Protein AF-E9I5Z8-F1 (afdb_monomer_lite)

Structure (mmCIF, N/CA/C/O backbone):
data_AF-E9I5Z8-F1
#
_entry.id   AF-E9I5Z8-F1
#
loop_
_atom_site.group_PDB
_atom_site.id
_atom_site.type_symbol
_atom_site.label_atom_id
_atom_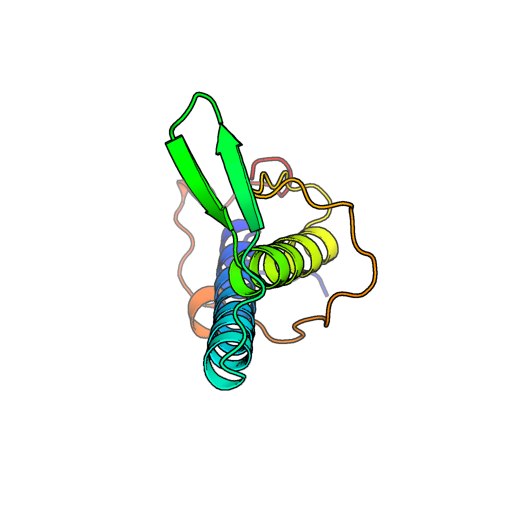site.label_alt_id
_atom_site.label_comp_id
_atom_site.label_asym_id
_atom_site.label_entity_id
_atom_site.label_seq_id
_atom_site.pdbx_PDB_ins_code
_atom_site.Cartn_x
_atom_site.Cartn_y
_atom_site.Cartn_z
_atom_site.occupancy
_atom_site.B_iso_or_equiv
_atom_site.auth_seq_id
_atom_site.auth_comp_id
_atom_site.auth_asym_id
_atom_site.auth_atom_id
_atom_site.pdbx_PDB_model_num
ATOM 1 N N . MET A 1 1 ? -20.855 10.350 7.566 1.00 33.84 1 MET A N 1
ATOM 2 C CA . MET A 1 1 ? -21.061 9.519 8.771 1.00 33.84 1 MET A CA 1
ATOM 3 C C . MET A 1 1 ? -19.701 8.972 9.151 1.00 33.84 1 MET A C 1
ATOM 5 O O . MET A 1 1 ? -19.078 8.352 8.299 1.00 33.84 1 MET A O 1
ATOM 9 N N . ALA A 1 2 ? -19.191 9.302 10.339 1.00 43.12 2 ALA A N 1
ATOM 10 C CA . ALA A 1 2 ? -17.913 8.766 10.796 1.00 43.12 2 ALA A CA 1
ATOM 11 C C . ALA A 1 2 ? -18.024 7.236 10.863 1.00 43.12 2 ALA A C 1
ATOM 13 O O . ALA A 1 2 ? -18.977 6.714 11.441 1.00 43.12 2 ALA A O 1
ATOM 14 N N . SER A 1 3 ? -17.107 6.531 10.204 1.00 56.66 3 SER A N 1
ATOM 15 C CA . SER A 1 3 ? -17.029 5.074 10.275 1.00 56.66 3 SER A CA 1
ATOM 16 C C . SER A 1 3 ? -16.873 4.655 11.738 1.00 56.66 3 SER A C 1
ATOM 18 O O . SER A 1 3 ? -15.954 5.117 12.409 1.00 56.66 3 SER A O 1
ATOM 20 N N . THR A 1 4 ? -17.733 3.756 12.207 1.00 75.31 4 THR A N 1
ATOM 21 C CA . THR A 1 4 ? -17.735 3.229 13.580 1.00 75.31 4 THR A CA 1
ATOM 22 C C . THR A 1 4 ? -16.522 2.356 13.909 1.00 75.31 4 THR A C 1
ATOM 24 O O . THR A 1 4 ? -16.277 2.088 15.080 1.00 75.31 4 THR A O 1
ATOM 27 N N . SER A 1 5 ? -15.763 1.905 12.904 1.00 89.44 5 SER A N 1
ATOM 28 C CA . SER A 1 5 ? -14.573 1.073 13.111 1.00 89.44 5 SER A CA 1
ATOM 29 C C . SER A 1 5 ? -13.355 1.904 13.554 1.00 89.44 5 SER A C 1
ATOM 31 O O . SER A 1 5 ? -13.160 2.998 13.005 1.00 89.44 5 SER A O 1
ATOM 33 N N . PRO A 1 6 ? -12.512 1.390 14.478 1.00 95.12 6 PRO A N 1
ATOM 34 C CA . PRO A 1 6 ? -11.250 2.011 14.902 1.00 95.12 6 PRO A CA 1
ATOM 35 C C . PRO A 1 6 ? -10.347 2.430 13.737 1.00 95.12 6 PRO A C 1
ATOM 37 O O . PRO A 1 6 ? -10.361 1.784 12.686 1.00 95.12 6 PRO A O 1
ATOM 40 N N . VAL A 1 7 ? -9.544 3.486 13.930 1.00 95.62 7 VAL A N 1
ATOM 41 C CA . VAL A 1 7 ? -8.629 4.037 12.904 1.00 95.62 7 VAL A CA 1
ATOM 42 C C . VAL A 1 7 ? -7.752 2.936 12.318 1.00 95.62 7 VAL A C 1
ATOM 44 O O . VAL A 1 7 ? -7.723 2.779 11.100 1.00 95.62 7 VAL A O 1
ATOM 47 N N . PHE A 1 8 ? -7.150 2.113 13.180 1.00 96.12 8 PHE A N 1
ATOM 48 C CA . PHE A 1 8 ? -6.293 1.000 12.784 1.00 96.12 8 PHE A CA 1
ATOM 49 C C . PHE A 1 8 ? -6.963 0.052 11.775 1.00 96.12 8 PHE A C 1
ATOM 51 O O . PHE A 1 8 ? -6.402 -0.235 10.721 1.00 96.12 8 PHE A O 1
ATOM 58 N N . LEU A 1 9 ? -8.202 -0.388 12.032 1.00 96.88 9 LEU A N 1
ATOM 59 C CA . LEU A 1 9 ? -8.915 -1.276 11.104 1.00 96.88 9 LEU A CA 1
ATOM 60 C C . LEU A 1 9 ? -9.261 -0.585 9.786 1.00 96.88 9 LEU A C 1
ATOM 62 O O . LEU A 1 9 ? -9.181 -1.210 8.729 1.00 96.88 9 LEU A O 1
ATOM 66 N N . ARG A 1 10 ? -9.628 0.702 9.825 1.00 96.00 10 ARG A N 1
ATOM 67 C CA . ARG A 1 10 ? -9.873 1.468 8.595 1.00 96.00 10 ARG A CA 1
ATOM 68 C C . ARG A 1 10 ? -8.600 1.587 7.768 1.00 96.00 10 ARG A C 1
ATOM 70 O O . ARG A 1 10 ? -8.674 1.429 6.551 1.00 96.00 10 ARG A O 1
ATOM 77 N N . LEU A 1 11 ? -7.463 1.866 8.405 1.00 96.38 11 LEU A N 1
ATOM 78 C CA . LEU A 1 11 ? -6.171 1.965 7.738 1.00 96.38 11 LEU A CA 1
ATOM 79 C C . LEU A 1 11 ? -5.803 0.630 7.093 1.00 96.38 11 LEU A C 1
ATOM 81 O O . LEU A 1 11 ? -5.570 0.598 5.890 1.00 96.38 11 LEU A O 1
ATOM 85 N N . MET A 1 12 ? -5.869 -0.474 7.843 1.00 97.06 12 MET A N 1
ATOM 86 C CA . MET A 1 12 ? -5.578 -1.814 7.321 1.00 97.06 12 MET A CA 1
ATOM 87 C C . MET A 1 12 ? -6.490 -2.194 6.148 1.00 97.06 12 MET A C 1
ATOM 89 O O . MET A 1 12 ? -6.016 -2.691 5.128 1.00 97.06 12 MET A O 1
ATOM 93 N N . ALA A 1 13 ? -7.790 -1.911 6.249 1.00 97.31 13 ALA A N 1
ATOM 94 C CA . ALA A 1 13 ? -8.744 -2.204 5.182 1.00 97.31 13 ALA A CA 1
ATOM 95 C C . ALA A 1 13 ? -8.481 -1.388 3.903 1.00 97.31 13 ALA A C 1
ATOM 97 O O . ALA A 1 13 ? -8.662 -1.890 2.792 1.00 97.31 13 ALA A O 1
ATOM 98 N N . ASN A 1 14 ? -8.042 -0.132 4.041 1.00 96.94 14 ASN A N 1
ATOM 99 C CA . ASN A 1 14 ? -7.618 0.676 2.898 1.00 96.94 14 ASN A CA 1
ATOM 100 C C . ASN A 1 14 ? -6.265 0.211 2.352 1.00 96.94 14 ASN A C 1
ATOM 102 O O . ASN A 1 14 ? -6.114 0.132 1.138 1.00 96.94 14 ASN A O 1
ATOM 106 N N . ALA A 1 15 ? -5.310 -0.137 3.215 1.00 97.25 15 ALA A N 1
ATOM 107 C CA . ALA A 1 15 ? -3.997 -0.623 2.812 1.00 97.25 15 ALA A CA 1
ATOM 108 C C . ALA A 1 15 ? -4.106 -1.891 1.955 1.00 97.25 15 ALA A C 1
ATOM 110 O O . ALA A 1 15 ? -3.453 -1.968 0.921 1.00 97.25 15 ALA A O 1
ATOM 111 N N . VAL A 1 16 ? -4.990 -2.835 2.305 1.00 98.12 16 VAL A N 1
ATOM 112 C CA . VAL A 1 16 ? -5.248 -4.026 1.474 1.00 98.12 16 VAL A CA 1
ATOM 113 C C . VAL A 1 16 ? -5.818 -3.652 0.103 1.00 98.12 16 VAL A C 1
ATOM 115 O O . VAL A 1 16 ? -5.309 -4.111 -0.921 1.00 98.12 16 VAL A O 1
ATOM 118 N N . ALA A 1 17 ? -6.833 -2.783 0.051 1.00 97.25 17 ALA A N 1
ATOM 119 C CA . ALA A 1 17 ? -7.419 -2.344 -1.218 1.00 97.25 17 ALA A CA 1
ATOM 120 C C . ALA A 1 17 ? -6.389 -1.630 -2.117 1.00 97.25 17 ALA A C 1
ATOM 122 O O . ALA A 1 17 ? -6.290 -1.910 -3.313 1.00 97.25 17 ALA A O 1
ATOM 123 N N . VAL A 1 18 ? -5.581 -0.747 -1.530 1.00 97.19 18 VAL A N 1
ATOM 124 C CA . VAL A 1 18 ? -4.539 0.009 -2.232 1.00 97.19 18 VAL A CA 1
ATOM 125 C C . VAL A 1 18 ? -3.388 -0.900 -2.674 1.00 97.19 18 VAL A C 1
ATOM 127 O O . VAL A 1 18 ? -2.929 -0.778 -3.807 1.00 97.19 18 VAL A O 1
ATOM 130 N N . ALA A 1 19 ? -2.973 -1.868 -1.852 1.00 97.75 19 ALA A N 1
ATOM 131 C CA . ALA A 1 19 ? -1.950 -2.849 -2.213 1.00 97.75 19 ALA A CA 1
ATOM 132 C C . ALA A 1 19 ? -2.385 -3.732 -3.394 1.00 97.75 19 ALA A C 1
ATOM 134 O O . ALA A 1 19 ? -1.588 -4.004 -4.293 1.00 97.75 19 ALA A O 1
ATOM 135 N N . ASN A 1 20 ? -3.660 -4.128 -3.453 1.00 97.44 20 ASN A N 1
ATOM 136 C CA . ASN A 1 20 ? -4.201 -4.858 -4.602 1.00 97.44 20 ASN A CA 1
ATOM 137 C C . ASN A 1 20 ? -4.114 -4.032 -5.896 1.00 97.44 20 ASN A C 1
ATOM 139 O O . ASN A 1 20 ? -3.742 -4.566 -6.947 1.00 97.44 20 ASN A O 1
ATOM 143 N N . HIS A 1 21 ? -4.409 -2.731 -5.818 1.00 96.56 21 HIS A N 1
ATOM 144 C CA . HIS A 1 21 ? -4.289 -1.821 -6.956 1.00 96.56 21 HIS A CA 1
ATOM 145 C C . HIS A 1 21 ? -2.822 -1.595 -7.360 1.00 96.56 21 HIS A C 1
ATOM 147 O O . HIS A 1 21 ? -2.493 -1.701 -8.540 1.00 96.56 21 HIS A O 1
ATOM 153 N N . ALA A 1 22 ? -1.914 -1.405 -6.399 1.00 96.62 22 ALA A N 1
ATOM 154 C CA . ALA A 1 22 ? -0.473 -1.361 -6.658 1.00 96.62 22 ALA A CA 1
ATOM 155 C C . ALA A 1 22 ? 0.023 -2.655 -7.335 1.00 96.62 22 ALA A C 1
ATOM 157 O O . ALA A 1 22 ? 0.797 -2.611 -8.287 1.00 96.62 22 ALA A O 1
ATOM 158 N N . GLY A 1 23 ? -0.505 -3.817 -6.939 1.00 97.62 23 GLY A N 1
ATOM 159 C CA . GLY A 1 23 ? -0.237 -5.087 -7.612 1.00 97.62 23 GLY A CA 1
ATOM 160 C C . GLY A 1 23 ? -0.694 -5.119 -9.076 1.00 97.62 23 GLY A C 1
ATOM 161 O O . GLY A 1 23 ? -0.026 -5.734 -9.909 1.00 97.62 23 GLY A O 1
ATOM 162 N N . ASN A 1 24 ? -1.806 -4.457 -9.421 1.00 96.69 24 ASN A N 1
ATOM 163 C CA . ASN A 1 24 ? -2.234 -4.311 -10.818 1.00 96.69 24 ASN A CA 1
ATOM 164 C C . ASN A 1 24 ? -1.252 -3.449 -11.613 1.00 96.69 24 ASN A C 1
ATOM 166 O O . ASN A 1 24 ? -0.897 -3.831 -12.724 1.00 96.69 24 ASN A O 1
ATOM 170 N N . ILE A 1 25 ? -0.773 -2.349 -11.028 1.00 95.81 25 ILE A N 1
ATOM 171 C CA . ILE A 1 25 ? 0.245 -1.479 -11.634 1.00 95.81 25 ILE A CA 1
ATOM 172 C C . ILE A 1 25 ? 1.523 -2.272 -11.925 1.00 95.81 25 ILE A C 1
ATOM 174 O O . ILE A 1 25 ? 2.037 -2.221 -13.040 1.00 95.81 25 ILE A O 1
ATOM 178 N N . ILE A 1 26 ? 2.005 -3.064 -10.963 1.00 97.19 26 ILE A N 1
ATOM 179 C CA . ILE A 1 26 ? 3.203 -3.899 -11.144 1.00 97.19 26 ILE A CA 1
ATOM 180 C C . ILE A 1 26 ? 3.008 -4.885 -12.308 1.00 97.19 26 ILE A C 1
ATOM 182 O O . ILE A 1 26 ? 3.877 -5.017 -13.171 1.00 97.19 26 ILE A O 1
ATOM 186 N N . ARG A 1 27 ? 1.848 -5.555 -12.377 1.00 97.94 27 ARG A N 1
ATOM 187 C CA . ARG A 1 27 ? 1.516 -6.471 -13.485 1.00 97.94 27 ARG A CA 1
ATOM 188 C C . ARG A 1 27 ? 1.423 -5.752 -14.831 1.00 97.94 27 ARG A C 1
ATOM 190 O O . ARG A 1 27 ? 1.874 -6.302 -15.833 1.00 97.94 27 ARG A O 1
ATOM 197 N N . GLU A 1 28 ? 0.857 -4.548 -14.857 1.00 95.94 28 GLU A N 1
ATOM 198 C CA . GLU A 1 28 ? 0.768 -3.710 -16.053 1.00 95.94 28 GLU A CA 1
ATOM 199 C C . GLU A 1 28 ? 2.169 -3.379 -16.581 1.00 95.94 28 GLU A C 1
ATOM 201 O O . GLU A 1 28 ? 2.449 -3.656 -17.746 1.00 95.94 28 GLU A O 1
ATOM 206 N N . VAL A 1 29 ? 3.063 -2.868 -15.725 1.00 95.69 29 VAL A N 1
ATOM 207 C CA . VAL A 1 29 ? 4.459 -2.563 -16.090 1.00 95.69 29 VAL A CA 1
ATOM 208 C C . VAL A 1 2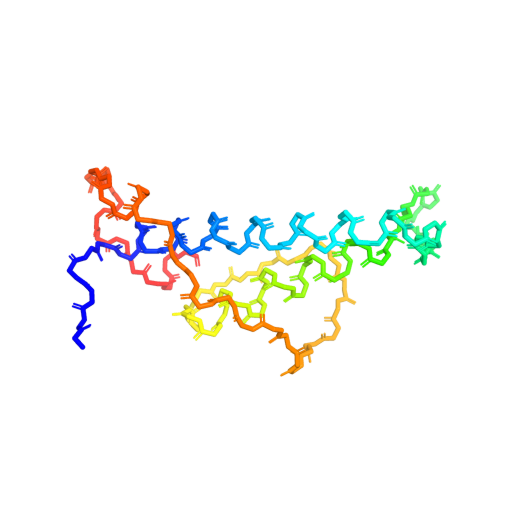9 ? 5.160 -3.811 -16.624 1.00 95.69 29 VAL A C 1
ATOM 210 O O . VAL A 1 29 ? 5.698 -3.785 -17.729 1.00 95.69 29 VAL A O 1
ATOM 213 N N . MET A 1 30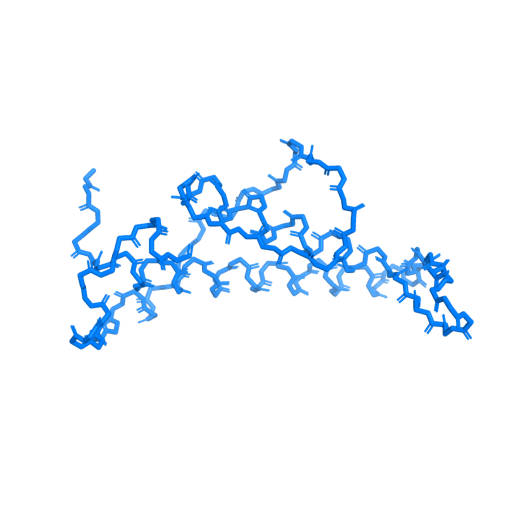 ? 5.068 -4.937 -15.908 1.00 96.06 30 MET A N 1
ATOM 214 C CA . MET A 1 30 ? 5.663 -6.201 -16.353 1.00 96.06 30 MET A CA 1
ATOM 215 C C . MET A 1 30 ? 5.142 -6.635 -17.734 1.00 96.06 30 MET A C 1
ATOM 217 O O . MET A 1 30 ? 5.911 -7.093 -18.575 1.00 96.06 30 MET A O 1
ATOM 221 N N . SER A 1 31 ? 3.841 -6.469 -17.998 1.00 96.88 31 SER A N 1
ATOM 222 C CA . SER A 1 31 ? 3.223 -6.865 -19.271 1.00 96.88 31 SER A CA 1
ATOM 223 C C . SER A 1 31 ? 3.644 -6.006 -20.470 1.00 96.88 31 SER A C 1
ATOM 225 O O . SER A 1 31 ? 3.603 -6.493 -21.600 1.00 96.88 31 SER A O 1
ATOM 227 N N . LYS A 1 32 ? 4.076 -4.755 -20.244 1.00 95.19 32 LYS A N 1
ATOM 228 C CA . LYS A 1 32 ? 4.603 -3.873 -21.301 1.00 95.19 32 LYS A CA 1
ATOM 229 C C . LYS A 1 32 ? 5.974 -4.326 -21.808 1.00 95.19 32 LYS A C 1
ATOM 231 O O . LYS A 1 32 ? 6.330 -4.008 -22.939 1.00 95.19 32 LYS A O 1
ATOM 236 N N . GLY A 1 33 ? 6.740 -5.045 -20.984 1.00 91.69 33 GLY A N 1
ATOM 237 C CA . GLY A 1 33 ? 8.081 -5.545 -21.302 1.00 91.69 33 GLY A CA 1
ATOM 238 C C . GLY A 1 33 ? 9.208 -4.511 -21.177 1.00 91.69 33 GLY A C 1
ATOM 239 O O . GLY A 1 33 ? 10.363 -4.906 -21.049 1.00 91.69 33 GLY A O 1
ATOM 240 N N . ASP A 1 34 ? 8.888 -3.215 -21.158 1.00 93.56 34 ASP A N 1
ATOM 241 C CA . ASP A 1 34 ? 9.810 -2.149 -20.761 1.00 93.56 34 ASP A CA 1
ATOM 242 C C . ASP A 1 34 ? 9.598 -1.820 -19.278 1.00 93.56 34 ASP A C 1
ATOM 244 O O . ASP A 1 34 ? 8.539 -1.332 -18.885 1.00 93.56 34 ASP A O 1
ATOM 248 N N . LEU A 1 35 ? 10.598 -2.136 -18.453 1.00 93.62 35 LEU A N 1
ATOM 249 C CA . LEU A 1 35 ? 10.539 -1.952 -17.002 1.00 93.62 35 LEU A CA 1
ATOM 250 C C . LEU A 1 35 ? 10.949 -0.541 -16.563 1.00 93.62 35 LEU A C 1
ATOM 252 O O . LEU A 1 35 ? 10.856 -0.238 -15.373 1.00 93.62 35 LEU A O 1
ATOM 256 N N . GLY A 1 36 ? 11.436 0.309 -17.477 1.00 93.25 36 GLY A N 1
ATOM 257 C CA . GLY A 1 36 ? 11.862 1.671 -17.144 1.00 93.25 36 GLY A CA 1
ATOM 258 C C . GLY A 1 36 ? 12.902 1.714 -16.017 1.00 93.25 36 GLY A C 1
ATOM 259 O O . GLY A 1 36 ? 12.745 2.492 -15.068 1.00 93.25 36 GLY A O 1
ATOM 260 N N . ILE A 1 37 ? 13.908 0.831 -16.093 1.00 92.25 37 ILE A N 1
ATOM 261 C CA . ILE A 1 37 ? 14.948 0.664 -15.068 1.00 92.25 37 ILE A CA 1
ATOM 262 C C . ILE A 1 37 ? 15.792 1.939 -14.960 1.00 92.25 37 ILE A C 1
ATOM 264 O O . ILE A 1 37 ? 16.256 2.486 -15.961 1.00 92.25 37 ILE A O 1
ATOM 268 N N . VAL A 1 38 ? 16.018 2.379 -13.728 1.00 90.38 38 VAL A N 1
ATOM 269 C CA . VAL A 1 38 ? 16.904 3.467 -13.329 1.00 90.38 38 VAL A CA 1
ATOM 270 C C . VAL A 1 38 ? 17.928 2.884 -12.364 1.00 90.38 38 VAL A C 1
ATOM 272 O O . VAL A 1 38 ? 17.578 2.404 -11.291 1.00 90.38 38 VAL A O 1
ATOM 275 N N . GLU A 1 39 ? 19.199 2.921 -12.743 1.00 87.06 39 GLU A N 1
ATOM 276 C CA . GLU A 1 39 ? 20.293 2.456 -11.889 1.00 87.06 39 GLU A CA 1
ATOM 277 C C . GLU A 1 39 ? 20.604 3.517 -10.825 1.00 87.06 39 GLU A C 1
ATOM 279 O O . GLU A 1 39 ? 21.177 4.568 -11.141 1.00 87.06 39 GLU A O 1
ATOM 284 N N . LYS A 1 40 ? 20.248 3.261 -9.560 1.00 81.75 40 LYS A N 1
ATOM 285 C CA . LYS A 1 40 ? 20.731 4.071 -8.436 1.00 81.75 40 LYS A CA 1
ATOM 286 C C . LYS A 1 40 ? 22.094 3.513 -8.036 1.00 81.75 40 LYS A C 1
ATOM 288 O O . LYS A 1 40 ? 22.238 2.336 -7.718 1.00 81.75 40 LYS A O 1
ATOM 293 N N . VAL A 1 41 ? 23.125 4.354 -8.077 1.00 70.31 41 VAL A N 1
ATOM 294 C CA . VAL A 1 41 ? 24.459 3.970 -7.603 1.00 70.31 41 VAL A CA 1
ATOM 295 C C . VAL A 1 41 ? 24.661 4.562 -6.221 1.00 70.31 41 VAL A C 1
ATOM 297 O O . VAL A 1 41 ? 25.010 5.735 -6.080 1.00 70.31 41 VAL A O 1
ATOM 300 N N . THR A 1 42 ? 24.490 3.730 -5.200 1.00 63.84 42 THR A N 1
ATOM 301 C CA . THR A 1 42 ? 24.738 4.114 -3.808 1.00 63.84 42 THR A CA 1
ATOM 302 C C . THR A 1 42 ? 25.940 3.322 -3.307 1.00 63.84 42 THR A C 1
ATOM 304 O O . THR A 1 42 ? 25.887 2.104 -3.173 1.00 63.84 42 THR A O 1
ATOM 307 N N . LEU A 1 43 ? 27.073 4.002 -3.094 1.00 69.75 43 LEU A N 1
ATOM 308 C CA . LEU A 1 43 ? 28.317 3.409 -2.565 1.00 69.75 43 LEU A CA 1
ATOM 309 C C . LEU A 1 43 ? 28.825 2.159 -3.322 1.00 69.75 43 LEU A C 1
ATOM 311 O O . LEU A 1 43 ? 29.435 1.274 -2.728 1.00 69.75 43 LEU A O 1
ATOM 315 N N . GLY A 1 44 ? 28.607 2.091 -4.640 1.00 64.56 44 GLY A N 1
ATOM 316 C CA . GLY A 1 44 ? 29.087 0.984 -5.478 1.00 64.56 44 GLY A CA 1
ATOM 317 C C . GLY A 1 44 ? 28.233 -0.287 -5.423 1.00 64.56 44 GLY A C 1
ATOM 318 O O . GLY A 1 44 ? 28.664 -1.319 -5.934 1.00 64.56 44 GLY A O 1
ATOM 319 N N . VAL A 1 45 ? 27.040 -0.220 -4.827 1.00 75.50 45 VAL A N 1
ATOM 320 C CA . VAL A 1 45 ? 26.021 -1.272 -4.903 1.00 75.50 45 VAL A CA 1
ATOM 321 C C . VAL A 1 45 ? 25.084 -0.956 -6.068 1.00 75.50 45 VAL A C 1
ATOM 323 O O . VAL A 1 45 ? 24.652 0.187 -6.215 1.00 75.50 45 VAL A O 1
ATOM 326 N N . ASN A 1 46 ? 24.790 -1.963 -6.894 1.00 77.12 46 ASN A N 1
ATOM 327 C CA . ASN A 1 46 ? 23.730 -1.862 -7.894 1.00 77.12 46 ASN A CA 1
ATOM 328 C C . ASN A 1 46 ? 22.383 -1.894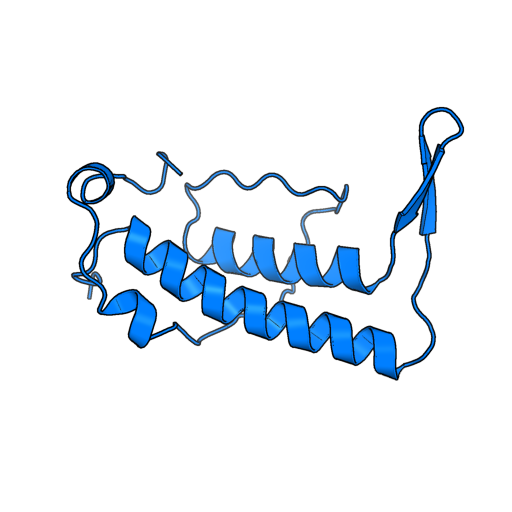 -7.169 1.00 77.12 46 ASN A C 1
ATOM 330 O O . ASN A 1 46 ? 22.019 -2.933 -6.614 1.00 77.12 46 ASN A O 1
ATOM 334 N N . ASP A 1 47 ? 21.676 -0.769 -7.185 1.00 82.25 47 ASP A N 1
ATOM 335 C CA . ASP A 1 47 ? 20.341 -0.601 -6.615 1.00 82.25 47 ASP A CA 1
ATOM 336 C C . ASP A 1 47 ? 19.362 -0.191 -7.736 1.00 82.25 47 ASP A C 1
ATOM 338 O O . ASP A 1 47 ? 19.033 0.989 -7.892 1.00 82.25 47 ASP A O 1
ATOM 342 N N . PRO A 1 48 ? 18.985 -1.122 -8.634 1.00 87.69 48 PRO A N 1
ATOM 343 C CA . PRO A 1 48 ? 18.115 -0.796 -9.753 1.00 87.69 48 PRO A CA 1
ATOM 344 C C . PRO A 1 48 ? 16.682 -0.559 -9.267 1.00 87.69 48 PRO A C 1
ATOM 346 O O . PRO A 1 48 ? 16.084 -1.409 -8.616 1.00 87.69 48 PRO A O 1
ATOM 349 N N . GLN A 1 49 ? 16.110 0.567 -9.677 1.00 93.25 49 GLN A N 1
ATOM 350 C CA . GLN A 1 49 ? 14.709 0.924 -9.470 1.00 93.25 49 GLN A CA 1
ATOM 351 C C . GLN A 1 49 ? 13.941 0.793 -10.790 1.00 93.25 49 GLN A C 1
ATOM 353 O O . GLN A 1 49 ? 14.420 1.226 -11.836 1.00 93.25 49 GLN A O 1
ATOM 358 N N . THR A 1 50 ? 12.715 0.278 -10.774 1.00 94.69 50 THR A N 1
ATOM 359 C CA . THR A 1 50 ? 11.857 0.142 -11.964 1.00 94.69 50 THR A CA 1
ATOM 360 C C . THR A 1 50 ? 10.707 1.155 -11.988 1.00 94.69 50 THR A C 1
ATOM 362 O O . THR A 1 50 ? 10.409 1.835 -11.005 1.00 94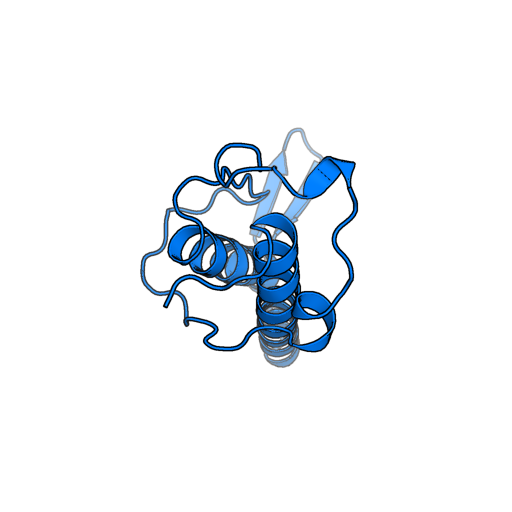.69 50 THR A O 1
ATOM 365 N N . GLU A 1 51 ? 10.008 1.260 -13.124 1.00 94.75 51 GLU A N 1
ATOM 366 C CA . GLU A 1 51 ? 8.734 1.989 -13.208 1.00 94.75 51 GLU A CA 1
ATOM 367 C C . GLU A 1 51 ? 7.701 1.432 -12.217 1.00 94.75 51 GLU A C 1
ATOM 369 O O . GLU A 1 51 ? 6.907 2.198 -11.665 1.00 94.75 51 GLU A O 1
ATOM 374 N N . ALA A 1 52 ? 7.723 0.119 -11.969 1.00 95.56 52 ALA A N 1
ATOM 375 C CA . ALA A 1 52 ? 6.789 -0.527 -11.061 1.00 95.56 52 ALA A CA 1
ATOM 376 C C . ALA A 1 52 ? 6.971 -0.021 -9.624 1.00 95.56 52 ALA A C 1
ATOM 378 O O . ALA A 1 52 ? 5.972 0.314 -8.992 1.00 95.56 52 ALA A O 1
ATOM 379 N N . ASP A 1 53 ? 8.214 0.122 -9.154 1.00 95.44 53 ASP A N 1
ATOM 380 C CA . ASP A 1 53 ? 8.526 0.604 -7.801 1.00 95.44 53 ASP A CA 1
ATOM 381 C C . ASP A 1 53 ? 8.006 2.033 -7.599 1.00 95.44 53 ASP A C 1
ATOM 383 O O . ASP A 1 53 ? 7.216 2.308 -6.690 1.00 95.44 53 ASP A O 1
ATOM 387 N N . ARG A 1 54 ? 8.334 2.930 -8.541 1.00 94.06 54 ARG A N 1
ATOM 388 C CA . ARG A 1 54 ? 7.902 4.335 -8.497 1.00 94.06 54 ARG A CA 1
ATOM 389 C C . ARG A 1 54 ? 6.379 4.475 -8.513 1.00 94.06 54 ARG A C 1
ATOM 391 O O . ARG A 1 54 ? 5.807 5.161 -7.664 1.00 94.06 54 ARG A O 1
ATOM 398 N N . ARG A 1 55 ? 5.703 3.814 -9.462 1.00 93.69 55 ARG A N 1
ATOM 399 C CA . ARG A 1 55 ? 4.241 3.923 -9.616 1.00 93.69 55 ARG A CA 1
ATOM 400 C C . ARG A 1 55 ? 3.486 3.239 -8.475 1.00 93.69 55 ARG A C 1
ATOM 402 O O . ARG A 1 55 ? 2.452 3.751 -8.045 1.00 93.69 55 ARG A O 1
ATOM 409 N N . ALA A 1 56 ? 3.977 2.105 -7.970 1.00 95.44 56 ALA A N 1
ATOM 410 C CA . ALA A 1 56 ? 3.375 1.424 -6.827 1.00 95.44 56 ALA A CA 1
ATOM 411 C C . ALA A 1 56 ? 3.479 2.287 -5.563 1.00 95.44 56 ALA A C 1
ATOM 413 O O . ALA A 1 56 ? 2.469 2.488 -4.885 1.00 95.44 56 ALA A O 1
ATOM 414 N N . GLN A 1 57 ? 4.651 2.870 -5.291 1.00 95.44 57 GLN A N 1
ATOM 415 C CA . GLN A 1 57 ? 4.823 3.776 -4.158 1.00 95.44 57 GLN A CA 1
ATOM 416 C C . GLN A 1 57 ? 3.928 5.020 -4.277 1.00 95.44 57 GLN A C 1
ATOM 418 O O . GLN A 1 57 ? 3.251 5.371 -3.309 1.00 95.44 57 GLN A O 1
ATOM 423 N N . GLN A 1 58 ? 3.851 5.654 -5.454 1.00 93.94 58 GLN A N 1
ATOM 424 C CA . GLN A 1 58 ? 2.932 6.776 -5.697 1.00 93.94 58 GLN A CA 1
ATOM 425 C C . GLN A 1 58 ? 1.475 6.395 -5.437 1.00 93.94 58 GLN A C 1
ATOM 427 O O . GLN A 1 58 ? 0.754 7.139 -4.770 1.00 93.94 58 GLN A O 1
ATOM 432 N N . CYS A 1 59 ? 1.048 5.224 -5.919 1.00 94.38 59 CYS A N 1
ATOM 433 C CA . CYS A 1 59 ? -0.291 4.699 -5.672 1.00 94.38 59 CYS A CA 1
ATOM 434 C C . CYS A 1 59 ? -0.582 4.570 -4.173 1.00 94.38 59 CYS A C 1
ATOM 436 O O . CYS A 1 59 ? -1.613 5.063 -3.703 1.00 94.38 59 CYS A O 1
ATOM 438 N N . ILE A 1 60 ? 0.342 3.949 -3.436 1.00 95.44 60 ILE A N 1
ATOM 439 C CA . ILE A 1 60 ? 0.210 3.678 -2.004 1.00 95.44 60 ILE A CA 1
ATOM 440 C C . ILE A 1 60 ? 0.157 4.978 -1.205 1.00 95.44 60 ILE A C 1
ATOM 442 O O . ILE A 1 60 ? -0.832 5.240 -0.518 1.00 95.44 60 ILE A O 1
ATOM 446 N N . ILE A 1 61 ? 1.184 5.818 -1.338 1.00 94.31 61 ILE A N 1
ATOM 447 C CA . ILE A 1 61 ? 1.306 7.062 -0.573 1.00 94.31 61 ILE A CA 1
ATOM 448 C C . ILE A 1 61 ? 0.166 8.021 -0.923 1.00 94.31 61 ILE A C 1
ATOM 450 O O . ILE A 1 61 ? -0.473 8.567 -0.025 1.00 94.31 61 ILE A O 1
ATOM 454 N N . GLY A 1 62 ? -0.139 8.200 -2.212 1.00 92.88 62 GLY A N 1
ATOM 455 C CA . GLY A 1 62 ? -1.170 9.135 -2.661 1.00 92.88 62 GLY A CA 1
ATOM 456 C C . GLY A 1 62 ? -2.567 8.772 -2.157 1.00 92.88 62 GLY A C 1
ATOM 457 O O . GLY A 1 62 ? -3.322 9.648 -1.728 1.00 92.88 62 GLY A O 1
ATOM 458 N N . ASN A 1 63 ? -2.913 7.481 -2.155 1.00 94.12 63 ASN A N 1
ATOM 459 C CA . ASN A 1 63 ? -4.207 7.031 -1.646 1.00 94.12 63 ASN A CA 1
ATOM 460 C C . ASN A 1 63 ? -4.298 7.095 -0.122 1.00 94.12 63 ASN A C 1
ATOM 462 O O . ASN A 1 63 ? -5.318 7.551 0.403 1.00 94.12 63 ASN A O 1
ATOM 466 N N . LEU A 1 64 ? -3.257 6.654 0.586 1.00 94.56 64 LEU A N 1
ATOM 467 C CA . LEU A 1 64 ? -3.270 6.640 2.044 1.00 94.56 64 LEU A CA 1
ATOM 468 C C . LEU A 1 64 ? -3.227 8.058 2.621 1.00 94.56 64 LEU A C 1
ATOM 470 O O . LEU A 1 64 ? -4.099 8.371 3.423 1.00 94.56 64 LEU A O 1
ATOM 474 N N . ASN A 1 65 ? -2.358 8.952 2.137 1.00 92.25 65 ASN A N 1
ATOM 475 C CA . ASN A 1 65 ? -2.314 10.347 2.606 1.00 92.25 65 ASN A CA 1
ATOM 476 C C . ASN A 1 65 ? -3.624 11.102 2.353 1.00 92.25 65 ASN A C 1
ATOM 478 O O . ASN A 1 65 ? -4.008 11.971 3.129 1.00 92.25 65 ASN A O 1
ATOM 482 N N . LYS A 1 66 ? -4.350 10.790 1.272 1.00 91.75 66 LYS A N 1
ATOM 483 C CA . LYS A 1 66 ? -5.638 11.445 1.013 1.00 91.75 66 LYS A CA 1
ATOM 484 C C . LYS A 1 66 ? -6.727 11.019 2.000 1.00 91.75 66 LYS A C 1
ATOM 486 O O . LYS A 1 66 ? -7.644 11.796 2.264 1.00 91.75 66 LYS A O 1
ATOM 491 N N . LYS A 1 67 ? -6.661 9.781 2.495 1.00 92.44 67 LYS A N 1
ATOM 492 C CA . LYS A 1 67 ? -7.641 9.214 3.435 1.00 92.44 67 LYS A CA 1
ATOM 493 C C . LYS A 1 67 ? -7.241 9.408 4.898 1.00 92.44 67 LYS A C 1
ATOM 495 O O . LYS A 1 67 ? -8.134 9.510 5.732 1.00 92.44 67 LYS A O 1
ATOM 500 N N . PHE A 1 68 ? -5.940 9.467 5.160 1.00 94.38 68 PHE A N 1
ATOM 501 C CA . PHE A 1 68 ? -5.309 9.603 6.468 1.00 94.38 68 PHE A CA 1
ATOM 502 C C . PHE A 1 68 ? -4.236 10.711 6.403 1.00 94.38 68 PHE A C 1
ATOM 504 O O . PHE A 1 68 ? -3.041 10.413 6.383 1.00 94.38 68 PHE A O 1
ATOM 511 N N . PRO A 1 69 ? -4.642 11.989 6.274 1.00 94.25 69 PRO A N 1
ATOM 512 C CA . PRO A 1 69 ? -3.725 13.119 6.097 1.00 94.25 69 PRO A CA 1
ATOM 513 C C . PRO A 1 69 ? -2.789 13.412 7.278 1.00 94.25 69 PRO A C 1
ATOM 515 O O . PRO A 1 69 ? -1.871 14.215 7.117 1.00 94.25 69 PRO A O 1
ATOM 518 N N . LEU A 1 70 ? -3.034 12.836 8.454 1.00 95.75 70 LEU A N 1
ATOM 519 C CA . LEU A 1 70 ? -2.243 13.053 9.667 1.00 95.75 70 LEU A CA 1
ATOM 520 C C . LEU A 1 70 ? -1.200 11.950 9.911 1.00 95.75 70 LEU A C 1
ATOM 522 O O . LEU A 1 70 ? -0.320 12.129 10.751 1.00 95.75 70 LEU A O 1
ATOM 526 N N . MET A 1 71 ? -1.282 10.848 9.162 1.00 93.56 71 MET A N 1
ATOM 527 C CA . MET A 1 71 ? -0.336 9.733 9.217 1.00 93.56 71 MET A CA 1
ATOM 528 C C . MET A 1 71 ? 0.985 10.107 8.533 1.00 93.56 71 MET A C 1
ATOM 530 O O . MET A 1 71 ? 1.002 10.820 7.524 1.00 93.56 71 MET A O 1
ATOM 534 N N . SER A 1 72 ? 2.101 9.580 9.038 1.00 91.88 72 SER A N 1
ATOM 535 C CA . SER A 1 72 ? 3.417 9.766 8.414 1.00 91.88 72 SER A CA 1
ATOM 536 C C . SER A 1 72 ? 3.830 8.540 7.601 1.00 91.88 72 SER A C 1
ATOM 538 O O . SER A 1 72 ? 4.058 7.471 8.152 1.00 91.88 72 SER A O 1
ATOM 540 N N . ILE A 1 73 ? 3.992 8.693 6.282 1.00 92.19 73 ILE A N 1
ATOM 541 C CA . ILE A 1 73 ? 4.445 7.604 5.402 1.00 92.19 73 ILE A CA 1
ATOM 542 C C . ILE A 1 73 ? 5.859 7.878 4.898 1.00 92.19 73 ILE A C 1
ATOM 544 O O . ILE A 1 73 ? 6.124 8.928 4.313 1.00 92.19 73 ILE A O 1
ATOM 548 N N . ILE A 1 74 ? 6.748 6.901 5.074 1.00 92.88 74 ILE A N 1
ATOM 549 C CA . ILE A 1 74 ? 8.111 6.912 4.538 1.00 92.88 74 ILE A CA 1
ATOM 550 C C . ILE A 1 74 ? 8.166 5.912 3.382 1.00 92.88 74 ILE A C 1
ATOM 552 O O . ILE A 1 74 ? 7.891 4.728 3.570 1.00 92.88 74 ILE A O 1
ATOM 556 N N . GLY A 1 75 ? 8.483 6.405 2.187 1.00 92.00 75 GLY A N 1
ATOM 557 C CA . GLY A 1 75 ? 8.735 5.585 1.003 1.00 92.00 75 GLY A CA 1
ATOM 558 C C . GLY A 1 75 ? 10.228 5.338 0.801 1.00 92.00 75 GLY A C 1
ATOM 559 O O . GLY A 1 75 ? 11.051 6.113 1.283 1.00 92.00 75 GLY A O 1
ATOM 560 N N . GLU A 1 76 ? 10.564 4.269 0.086 1.00 92.62 76 GLU A N 1
ATOM 561 C CA . GLU A 1 76 ? 11.940 3.961 -0.316 1.00 92.62 76 GLU A CA 1
ATOM 562 C C . GLU A 1 76 ? 12.420 4.900 -1.426 1.00 92.62 76 GLU A C 1
ATOM 564 O O . GLU A 1 76 ? 13.557 5.369 -1.411 1.00 92.62 76 GLU A O 1
ATOM 569 N N . GLU A 1 77 ? 11.542 5.186 -2.386 1.00 90.38 77 GLU A N 1
ATOM 570 C CA . GLU A 1 77 ? 11.913 5.945 -3.569 1.00 90.38 77 GLU A CA 1
ATOM 571 C C . GLU A 1 77 ? 11.819 7.451 -3.327 1.00 90.38 77 GLU A C 1
ATOM 573 O O . GLU A 1 77 ? 10.795 7.957 -2.859 1.00 90.38 77 GLU A O 1
ATOM 578 N N . ASP A 1 78 ? 12.861 8.180 -3.729 1.00 87.12 78 ASP A N 1
ATOM 579 C CA . ASP A 1 78 ? 12.892 9.645 -3.724 1.00 87.12 78 ASP A 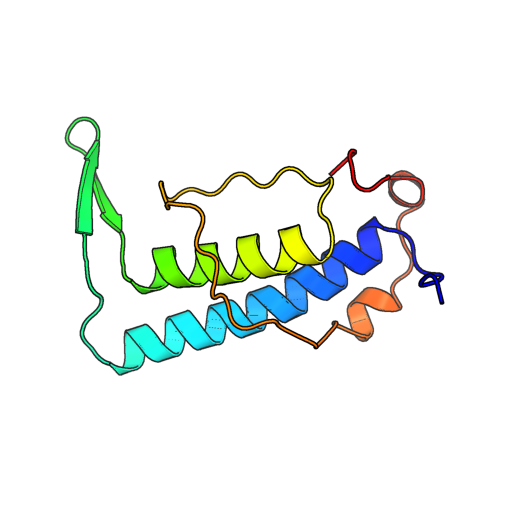CA 1
ATOM 580 C C . ASP A 1 78 ? 12.004 10.205 -4.846 1.00 87.12 78 ASP A C 1
ATOM 582 O O . ASP A 1 78 ? 12.461 10.623 -5.914 1.00 87.12 78 ASP A O 1
ATOM 586 N N . LEU A 1 79 ? 10.692 10.180 -4.617 1.00 82.06 79 LEU A N 1
ATOM 587 C CA . LEU A 1 79 ? 9.688 10.681 -5.551 1.00 82.06 79 LEU A CA 1
ATOM 588 C C . LEU A 1 79 ? 9.284 12.105 -5.175 1.00 82.06 79 LEU A C 1
ATOM 590 O O . LEU A 1 79 ? 8.998 12.411 -4.016 1.00 82.06 79 LEU A O 1
ATOM 594 N N . ALA A 1 80 ? 9.183 12.978 -6.178 1.00 72.56 80 ALA A N 1
ATOM 595 C CA . ALA A 1 80 ? 8.466 14.233 -6.004 1.00 72.56 80 ALA A CA 1
ATOM 596 C C . ALA A 1 80 ? 7.003 13.933 -5.625 1.00 72.56 80 ALA A C 1
ATOM 598 O O . ALA A 1 80 ? 6.425 12.953 -6.100 1.00 72.56 80 ALA A O 1
ATOM 599 N N . GLN A 1 81 ? 6.393 14.772 -4.781 1.00 59.44 81 GLN A N 1
ATOM 600 C CA . GLN A 1 81 ? 4.970 14.645 -4.456 1.00 59.44 81 GLN A CA 1
ATOM 601 C C . GLN A 1 81 ? 4.135 14.802 -5.734 1.00 59.44 81 GLN A C 1
ATOM 603 O O . GLN A 1 81 ? 3.950 15.911 -6.236 1.00 59.44 81 GLN A O 1
ATOM 608 N N . GLU A 1 82 ? 3.640 13.690 -6.276 1.00 59.31 82 GLU A N 1
ATOM 609 C CA . GLU A 1 82 ? 2.768 13.703 -7.445 1.00 59.31 82 GLU A CA 1
ATOM 610 C C . GLU A 1 82 ? 1.300 13.901 -7.059 1.00 59.31 82 GLU A C 1
ATOM 612 O O . GLU A 1 82 ? 0.798 13.362 -6.073 1.00 59.31 82 GLU A O 1
ATOM 617 N N . THR A 1 83 ? 0.600 14.694 -7.867 1.00 56.97 83 THR A N 1
ATOM 618 C CA . THR A 1 83 ? -0.753 15.192 -7.587 1.00 56.97 83 THR A CA 1
ATOM 619 C C . THR A 1 83 ? -1.865 14.425 -8.310 1.00 56.97 83 THR A C 1
ATOM 621 O O . THR A 1 83 ? -3.037 14.672 -8.029 1.00 56.97 83 THR A O 1
ATOM 624 N N . ASN A 1 84 ? -1.533 13.480 -9.201 1.00 65.38 84 ASN A N 1
ATOM 625 C CA . ASN A 1 84 ? -2.491 12.788 -10.077 1.00 65.38 84 ASN A CA 1
ATOM 626 C C . ASN A 1 84 ? -2.441 11.258 -9.935 1.00 65.38 84 ASN A C 1
ATOM 628 O O . ASN A 1 84 ? -2.235 10.520 -10.895 1.00 65.38 84 ASN A O 1
ATOM 632 N N . VAL A 1 85 ? -2.660 10.773 -8.716 1.00 73.88 85 VAL A N 1
ATOM 633 C CA . VAL A 1 85 ? -2.807 9.338 -8.445 1.00 73.88 85 VAL A CA 1
ATOM 634 C C . VAL A 1 85 ? -4.274 8.933 -8.602 1.00 73.88 85 VAL A C 1
ATOM 636 O O . VAL A 1 85 ? -5.163 9.596 -8.058 1.00 73.88 85 VAL A O 1
ATOM 639 N N . GLU A 1 86 ? -4.539 7.841 -9.327 1.00 84.19 86 GLU A N 1
ATOM 640 C CA . GLU A 1 86 ? -5.877 7.247 -9.389 1.00 84.19 86 GLU A CA 1
ATOM 641 C C . GLU A 1 86 ? -6.331 6.840 -7.981 1.00 84.19 86 GLU A C 1
ATOM 643 O O . GLU A 1 86 ? -5.630 6.140 -7.242 1.00 84.19 86 GLU A O 1
ATOM 648 N N . LEU A 1 87 ? -7.508 7.325 -7.586 1.00 87.69 87 LEU A N 1
ATOM 649 C CA . LEU A 1 87 ? -8.017 7.112 -6.239 1.00 87.69 87 LEU A CA 1
ATOM 650 C C . LEU A 1 87 ? -8.763 5.789 -6.150 1.00 87.69 87 LEU A C 1
ATOM 652 O O . LEU A 1 87 ? -9.801 5.594 -6.782 1.00 87.69 87 LEU A O 1
ATOM 656 N N . VAL A 1 88 ? -8.282 4.924 -5.269 1.00 91.50 88 VAL A N 1
ATOM 657 C CA . VAL A 1 88 ? -8.923 3.669 -4.908 1.00 91.50 88 VAL A CA 1
ATOM 658 C C . VAL A 1 88 ? -10.128 3.980 -4.022 1.00 91.50 88 VAL A C 1
ATOM 660 O O . VAL A 1 88 ? -10.008 4.340 -2.844 1.00 91.50 88 VAL A O 1
ATOM 663 N N . SER A 1 89 ? -11.318 3.867 -4.609 1.00 88.38 89 SER A N 1
ATOM 664 C CA . SER A 1 89 ? -12.586 4.050 -3.891 1.00 88.38 89 SER A CA 1
ATOM 665 C C . SER A 1 89 ? -12.964 2.847 -3.018 1.00 88.38 89 SER A C 1
ATOM 667 O O . SER A 1 89 ? -13.717 3.007 -2.056 1.00 88.38 89 SER A O 1
ATOM 669 N N . ASP A 1 90 ? -12.391 1.677 -3.306 1.00 90.31 90 ASP A N 1
ATOM 670 C CA . ASP A 1 90 ? -12.638 0.439 -2.577 1.00 90.31 90 ASP A CA 1
ATOM 671 C C . ASP A 1 90 ? -12.056 0.454 -1.156 1.00 90.31 90 ASP A C 1
ATOM 673 O O . ASP A 1 90 ? -11.111 1.180 -0.829 1.00 90.31 90 ASP A O 1
ATOM 677 N N . ILE A 1 91 ? -12.645 -0.384 -0.305 1.00 93.81 91 ILE A N 1
ATOM 678 C CA . ILE A 1 91 ? -12.176 -0.703 1.041 1.00 93.81 91 ILE A CA 1
ATOM 679 C C . ILE A 1 91 ? -12.403 -2.192 1.278 1.00 93.81 91 ILE A C 1
ATOM 681 O O . ILE A 1 91 ? -13.460 -2.724 0.923 1.00 93.81 91 ILE A O 1
ATOM 685 N N . ASP A 1 92 ? -11.427 -2.865 1.880 1.00 96.50 92 ASP A N 1
ATOM 686 C CA . ASP A 1 92 ? -11.572 -4.280 2.191 1.00 96.50 92 ASP A CA 1
ATOM 687 C C . ASP A 1 92 ? -12.584 -4.480 3.332 1.00 96.50 92 ASP A C 1
ATOM 689 O O . ASP A 1 92 ? -12.342 -4.140 4.494 1.00 96.50 92 ASP A O 1
ATOM 693 N N . LYS A 1 93 ? -13.766 -5.001 2.990 1.00 95.12 93 LYS A N 1
ATOM 694 C CA . LYS A 1 93 ? -14.858 -5.200 3.952 1.00 95.12 93 LYS A CA 1
ATOM 695 C C . LYS A 1 93 ? -14.579 -6.342 4.922 1.00 95.12 93 LYS A C 1
ATOM 697 O O . LYS A 1 93 ? -15.157 -6.340 6.006 1.00 95.12 93 LYS A O 1
ATOM 702 N N . GLU A 1 94 ? -13.754 -7.315 4.549 1.00 96.06 94 GLU A N 1
ATOM 703 C CA . GLU A 1 94 ? -13.415 -8.424 5.438 1.00 96.06 94 GLU A CA 1
ATOM 704 C C . GLU A 1 94 ? -12.526 -7.907 6.565 1.00 96.06 94 GLU A C 1
ATOM 706 O O . GLU A 1 94 ? -12.864 -8.077 7.736 1.00 96.06 94 GLU A O 1
ATOM 711 N N . VAL A 1 95 ? -11.478 -7.152 6.218 1.00 96.00 95 VAL A N 1
ATOM 712 C CA . VAL A 1 95 ? -10.583 -6.509 7.188 1.00 96.00 95 VAL A CA 1
ATOM 713 C C . VAL A 1 95 ? -11.331 -5.506 8.066 1.00 96.00 95 VAL A C 1
ATOM 715 O O . VAL A 1 95 ? -11.138 -5.487 9.282 1.00 96.00 95 VAL A O 1
ATOM 718 N N . LEU A 1 96 ? -12.227 -4.700 7.485 1.00 95.44 96 LEU A N 1
ATOM 719 C CA . LEU A 1 96 ? -12.987 -3.689 8.231 1.00 95.44 96 LEU A CA 1
ATOM 720 C C . LEU A 1 96 ? -13.892 -4.289 9.325 1.00 95.44 96 LEU A C 1
ATOM 722 O O . LEU A 1 96 ? -14.182 -3.610 10.313 1.00 95.44 96 LEU A O 1
ATOM 726 N N . ASN A 1 97 ? -14.335 -5.538 9.142 1.00 94.94 97 ASN A N 1
ATOM 727 C CA . ASN A 1 97 ? -15.218 -6.260 10.062 1.00 94.94 97 ASN A CA 1
ATOM 728 C C . ASN A 1 97 ? -14.466 -7.141 11.078 1.00 94.94 97 ASN A C 1
ATOM 730 O O . ASN A 1 97 ? -15.107 -7.812 11.891 1.00 94.94 97 ASN A O 1
ATOM 734 N N . LEU A 1 98 ? -13.129 -7.162 11.056 1.00 95.81 98 LEU A N 1
ATOM 735 C CA . LEU A 1 98 ? -12.342 -7.881 12.057 1.00 95.81 98 LEU A CA 1
ATOM 736 C C . LEU A 1 98 ? -12.496 -7.249 13.446 1.00 95.81 98 LEU A C 1
ATOM 738 O O . LEU A 1 98 ? -12.801 -6.067 13.601 1.00 95.81 98 LEU A O 1
ATOM 742 N N . ARG A 1 99 ? -12.234 -8.037 14.493 1.00 95.75 99 ARG A N 1
ATOM 743 C CA . ARG A 1 99 ? -12.108 -7.497 15.851 1.00 95.75 99 ARG A CA 1
ATOM 744 C C . ARG A 1 99 ? -10.768 -6.774 15.971 1.00 95.75 99 ARG A C 1
ATOM 746 O O . ARG A 1 99 ? -9.719 -7.388 15.799 1.00 95.75 99 ARG A O 1
ATOM 753 N N . CYS A 1 100 ? -10.807 -5.488 16.308 1.00 95.69 100 CYS A N 1
ATOM 754 C CA . CYS A 1 100 ? -9.596 -4.724 16.586 1.00 95.69 100 CYS A CA 1
ATOM 755 C C . CYS A 1 100 ? -8.938 -5.235 17.884 1.00 95.69 100 CYS A C 1
ATOM 757 O O . CYS A 1 100 ? -9.656 -5.417 18.876 1.00 95.69 100 CYS A O 1
ATOM 759 N N . PRO A 1 101 ? -7.614 -5.475 17.900 1.00 95.75 101 PRO A N 1
ATOM 760 C CA . PRO A 1 101 ? -6.879 -5.747 19.132 1.00 95.75 101 PRO A CA 1
ATOM 761 C C . PRO A 1 101 ? -7.077 -4.629 20.162 1.00 95.75 101 PRO A C 1
ATOM 763 O O . PRO A 1 101 ? -7.107 -3.453 19.803 1.00 95.75 101 PRO A O 1
ATOM 766 N N . GLU A 1 102 ? -7.198 -4.986 21.443 1.00 95.81 102 GLU A N 1
ATOM 767 C CA . GLU A 1 102 ? -7.530 -4.029 22.514 1.00 95.81 102 GLU A CA 1
ATOM 768 C C . GLU A 1 102 ? -6.485 -2.911 22.646 1.00 95.81 102 GLU A C 1
ATOM 770 O O . GLU A 1 102 ? -6.844 -1.753 22.843 1.00 95.81 102 GLU A O 1
ATOM 775 N N . GLU A 1 103 ? -5.210 -3.240 22.433 1.00 95.88 103 GLU A N 1
ATOM 776 C CA . GLU A 1 103 ? -4.080 -2.302 22.471 1.00 95.88 103 GLU A CA 1
ATOM 777 C C . GLU A 1 103 ? -4.095 -1.279 21.323 1.00 95.88 103 GLU A C 1
ATOM 779 O O . GLU A 1 103 ? -3.516 -0.205 21.450 1.00 95.88 103 GLU A O 1
ATOM 784 N N . LEU A 1 104 ? -4.780 -1.583 20.214 1.00 95.69 104 LEU A N 1
ATOM 785 C CA . LEU A 1 104 ? -4.810 -0.751 19.004 1.00 95.69 104 LEU A CA 1
ATOM 786 C C . LEU A 1 104 ? -6.144 -0.018 18.814 1.00 95.69 104 LEU A C 1
ATOM 788 O O . LEU A 1 104 ? -6.308 0.747 17.866 1.00 95.69 104 LEU A O 1
ATOM 792 N N . VAL A 1 105 ? -7.117 -0.241 19.705 1.00 95.62 105 VAL A N 1
ATOM 793 C CA . VAL A 1 105 ? -8.485 0.274 19.536 1.00 95.62 105 VAL A CA 1
ATOM 794 C C . VAL A 1 105 ? -8.558 1.800 19.639 1.00 95.62 105 VAL A C 1
ATOM 796 O O . VAL A 1 105 ? -9.418 2.413 19.008 1.00 95.62 105 VAL A O 1
ATOM 799 N N . ASN A 1 106 ? -7.653 2.395 20.423 1.00 95.31 106 ASN A N 1
ATOM 800 C CA . ASN A 1 106 ? -7.616 3.827 20.731 1.00 95.31 106 ASN A CA 1
ATOM 801 C C . ASN A 1 106 ? -6.510 4.586 19.982 1.00 95.31 106 ASN A C 1
ATOM 803 O O . ASN A 1 106 ? -6.372 5.784 20.205 1.00 95.31 106 ASN A O 1
ATOM 807 N N . VAL A 1 107 ? -5.743 3.905 19.125 1.00 95.75 107 VAL A N 1
ATOM 808 C CA . VAL A 1 107 ? -4.719 4.521 18.267 1.00 95.75 107 VAL A CA 1
ATOM 809 C C . VAL A 1 107 ? -5.379 5.584 17.388 1.00 95.75 107 VAL A C 1
ATOM 811 O O . VAL A 1 107 ? -6.409 5.316 16.751 1.00 95.75 107 VAL A O 1
ATOM 814 N N . THR A 1 108 ? -4.820 6.793 17.388 1.00 95.50 108 THR A N 1
ATOM 815 C CA . THR A 1 108 ? -5.266 7.882 16.514 1.00 95.50 108 THR A CA 1
ATOM 816 C C . THR A 1 108 ? -4.593 7.791 15.149 1.00 95.50 108 THR A C 1
ATOM 818 O O . THR A 1 108 ? -3.924 6.816 14.831 1.00 95.50 108 THR A O 1
ATOM 821 N N . GLU A 1 109 ? -4.843 8.760 14.277 1.00 94.38 109 GLU A N 1
ATOM 822 C CA . GLU A 1 109 ? -4.236 8.772 12.947 1.00 94.38 109 GLU A CA 1
ATOM 823 C C . GLU A 1 109 ? -2.775 9.240 12.978 1.00 94.38 109 GLU A C 1
ATOM 825 O O . GLU A 1 109 ? -1.969 8.760 12.195 1.00 94.38 109 GLU A O 1
ATOM 830 N N . GLU A 1 110 ? -2.442 10.140 13.905 1.00 95.44 110 GLU A N 1
ATOM 831 C CA . GLU A 1 110 ? -1.092 10.654 14.162 1.00 95.44 110 GLU A CA 1
ATOM 832 C C . GLU A 1 110 ? -0.174 9.624 14.833 1.00 95.44 110 GLU A C 1
ATOM 834 O O . GLU A 1 110 ? 1.047 9.751 14.772 1.00 95.44 110 GLU A O 1
ATOM 839 N N . ASP A 1 111 ? -0.766 8.639 15.514 1.00 93.00 111 ASP A N 1
ATOM 840 C CA . ASP A 1 111 ? -0.052 7.550 16.184 1.00 93.00 111 ASP A CA 1
ATOM 841 C C . ASP A 1 111 ? 0.503 6.508 15.189 1.00 93.00 111 ASP A C 1
ATOM 843 O O . ASP A 1 111 ? 1.223 5.595 15.609 1.00 93.00 111 ASP A O 1
ATOM 847 N N . VAL A 1 112 ? 0.143 6.610 13.899 1.00 84.12 112 VAL A N 1
ATOM 848 C CA . VAL A 1 112 ? 0.503 5.660 12.831 1.00 84.12 112 VAL A CA 1
ATOM 849 C C . VAL A 1 112 ? 1.488 6.235 11.817 1.00 84.12 112 VAL A C 1
ATOM 851 O O . VAL A 1 112 ? 1.437 7.449 11.505 1.00 84.12 112 VAL A O 1
#

Sequence (112 aa):
MASTSPVFLRLMANAVAVANHAGNIIREVMSKGDLGIVEKVTLGVNDPQTEADRRAQQCIIGNLNKKFPLMSIIGEEDLAQETNVELVSDIDKEVLNLRCPEELVNVTEEDV

pLDDT: mean 89.54, std 11.93, range [33.84, 98.12]

Organism: Daphnia pulex (NCBI:txid6669)

Radius of gyration: 16.37 Å; chains: 1; bounding box: 50×24×44 Å

Foldseek 3Di:
DPPPAAPVLQLVQQLVLLLVVLVVLLVVCVVVVQFCWDFDQDPNDGDIDTPSLQLSQLSNCVQNCVVLVLADDDGPDPDDNDDDHDHRPDTRPVSRPDDDDPVRRPQDSNND

Secondary structure (DSSP, 8-state):
---SS-HHHHHHHHHHHHHHHHHHHHHHHHHHS----EEEEETTEEEEE-HHHHHHHHHHHHHHHHH-TTS----SS-----S-PPP-----HHHHTSPPPGGGTT--STT-

InterPro domains:
  IPR000760 Inositol monophosphatase-like [PF00459] (14-89)
  IPR050725 CysQ/Inositol Monophosphatase [PTHR43028] (9-111)